Protein AF-A0A088F6M0-F1 (afdb_monomer_lite)

Radius of gyration: 13.14 Å; chains: 1; bounding box: 37×20×37 Å

pLDDT: mean 93.29, std 8.9, range [53.69, 98.81]

Secondary structure (DSSP, 8-state):
----TT----SHHHHHHHHHIIIIIS-----TTS-GGG-B-TTTS-BSS-HHHHHHHHHHHHHHHHHHHHHT--HHHHHHHHHHHHTT----

Structure (mmCIF, N/CA/C/O backbone):
data_AF-A0A088F6M0-F1
#
_entry.id   AF-A0A088F6M0-F1
#
loop_
_atom_site.group_PDB
_atom_site.id
_atom_site.type_symbol
_atom_site.label_atom_id
_atom_site.label_alt_id
_atom_site.label_comp_id
_atom_site.label_asym_id
_atom_site.label_entity_id
_atom_site.label_seq_id
_atom_site.pdbx_PDB_ins_code
_atom_site.Cartn_x
_atom_site.Cartn_y
_atom_site.Cartn_z
_atom_site.occupancy
_atom_site.B_iso_or_equiv
_atom_site.auth_seq_id
_atom_site.auth_comp_id
_atom_site.auth_asym_id
_atom_site.auth_atom_id
_atom_site.pdbx_PDB_model_num
ATOM 1 N N . MET A 1 1 ? 6.252 10.689 -1.575 1.00 61.75 1 MET A N 1
ATOM 2 C CA . MET A 1 1 ? 7.320 10.500 -0.542 1.00 61.75 1 MET A CA 1
ATOM 3 C C . MET A 1 1 ? 8.343 9.473 -1.060 1.00 61.75 1 MET A C 1
ATOM 5 O O . MET A 1 1 ? 8.100 8.933 -2.126 1.00 61.75 1 MET A O 1
ATOM 9 N N . ILE A 1 2 ? 9.483 9.187 -0.414 1.00 81.56 2 ILE A N 1
ATOM 10 C C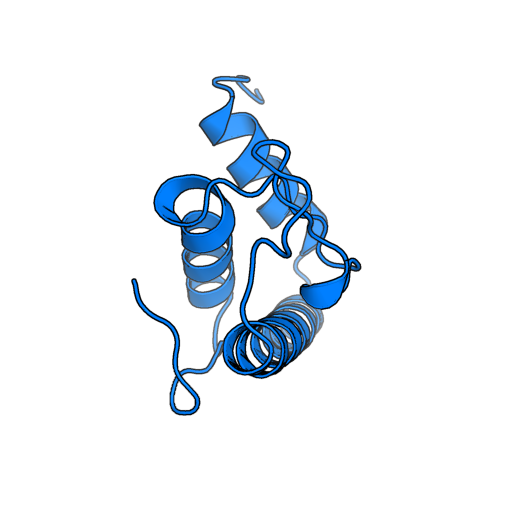A . ILE A 1 2 ? 10.277 7.978 -0.750 1.00 81.56 2 ILE A CA 1
ATOM 11 C C . ILE A 1 2 ? 10.314 7.105 0.498 1.00 81.56 2 ILE A C 1
ATOM 13 O O . ILE A 1 2 ? 10.814 7.546 1.530 1.00 81.56 2 ILE A O 1
ATOM 17 N N . TYR A 1 3 ? 9.755 5.901 0.401 1.00 94.06 3 TYR A N 1
ATOM 18 C CA . TYR A 1 3 ? 9.767 4.921 1.481 1.00 94.06 3 TYR A CA 1
ATOM 19 C C . TYR A 1 3 ? 11.065 4.111 1.448 1.00 94.06 3 TYR A C 1
ATOM 21 O O . TYR A 1 3 ? 11.445 3.563 0.416 1.00 94.06 3 TYR A O 1
ATOM 29 N N . GLY A 1 4 ? 11.736 4.053 2.592 1.00 94.62 4 GLY A N 1
ATOM 30 C CA . GLY A 1 4 ? 12.934 3.274 2.863 1.00 94.62 4 GLY A CA 1
ATOM 31 C C . GLY A 1 4 ? 12.710 2.236 3.965 1.00 94.62 4 GLY A C 1
ATOM 32 O O . GLY A 1 4 ? 11.624 2.112 4.532 1.00 94.62 4 GLY A O 1
ATOM 33 N N . LYS A 1 5 ? 13.780 1.510 4.305 1.00 94.12 5 LYS A N 1
ATOM 34 C CA . LYS A 1 5 ? 13.768 0.436 5.318 1.00 94.12 5 LYS A CA 1
ATOM 35 C C . LYS A 1 5 ? 1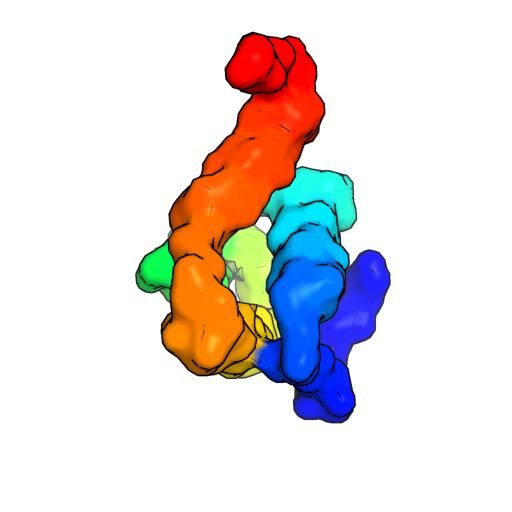3.338 0.913 6.712 1.00 94.12 5 LYS A C 1
ATOM 37 O O . LYS A 1 5 ? 12.707 0.157 7.441 1.00 94.12 5 LYS A O 1
ATOM 42 N N . GLU A 1 6 ? 13.630 2.168 7.044 1.00 96.12 6 GLU A N 1
ATOM 43 C CA . GLU A 1 6 ? 13.327 2.770 8.351 1.00 96.12 6 GLU A CA 1
ATOM 44 C C . GLU A 1 6 ? 11.874 3.256 8.482 1.00 96.12 6 GLU A C 1
ATOM 46 O O . GLU A 1 6 ? 11.431 3.611 9.572 1.00 96.12 6 GLU A O 1
ATOM 51 N N . ASN A 1 7 ? 11.121 3.327 7.378 1.00 97.25 7 ASN A N 1
ATOM 52 C CA . ASN A 1 7 ? 9.716 3.717 7.436 1.00 97.25 7 ASN A CA 1
ATOM 53 C C . ASN A 1 7 ? 8.866 2.565 7.969 1.00 97.25 7 ASN A C 1
ATOM 55 O O . ASN A 1 7 ? 9.162 1.408 7.685 1.00 97.25 7 ASN A O 1
ATOM 59 N N . HIS A 1 8 ? 7.793 2.896 8.679 1.00 98.12 8 HIS A N 1
ATOM 60 C CA . HIS A 1 8 ? 6.828 1.936 9.198 1.00 98.12 8 HIS A CA 1
ATOM 61 C C . HIS A 1 8 ? 5.407 2.492 9.097 1.00 98.12 8 HIS A C 1
ATOM 63 O O . HIS A 1 8 ? 5.217 3.707 9.164 1.00 98.12 8 HIS A O 1
ATOM 69 N N . ILE A 1 9 ? 4.429 1.599 8.970 1.00 98.62 9 ILE A N 1
ATOM 70 C CA . ILE A 1 9 ? 2.998 1.900 9.051 1.00 98.62 9 ILE A CA 1
ATOM 71 C C . ILE A 1 9 ? 2.525 1.566 10.465 1.00 98.62 9 ILE A C 1
ATOM 73 O O . ILE A 1 9 ? 2.561 0.407 10.887 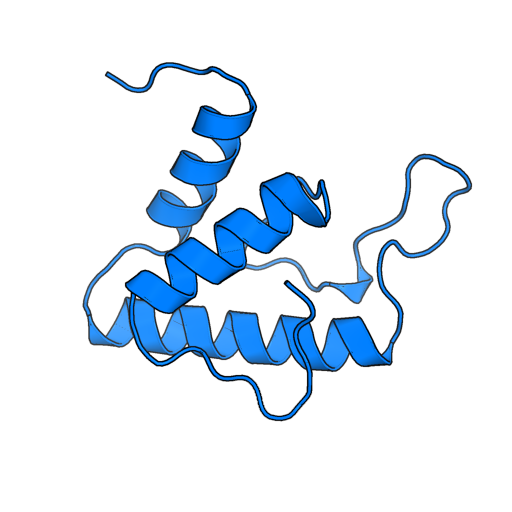1.00 98.62 9 ILE A O 1
ATOM 77 N N . LEU A 1 10 ? 2.122 2.589 11.223 1.00 98.38 10 LEU A N 1
ATOM 78 C CA . LEU A 1 10 ? 1.793 2.459 12.648 1.00 98.38 10 LEU A CA 1
ATOM 79 C C . LEU A 1 10 ? 0.355 2.878 12.972 1.00 98.38 10 LEU A C 1
ATOM 81 O O . LEU A 1 10 ? -0.097 2.690 14.099 1.00 98.38 10 LEU A O 1
ATOM 85 N N . SER A 1 11 ? -0.359 3.451 12.007 1.00 98.69 11 SER A N 1
ATOM 86 C CA . SER A 1 11 ? -1.716 3.963 12.176 1.00 98.69 11 SER A CA 1
ATOM 87 C C . SER A 1 11 ? -2.507 3.895 10.874 1.00 98.69 11 SER A C 1
ATOM 89 O O . SER A 1 11 ? -1.934 3.844 9.785 1.00 98.69 11 SER A O 1
ATOM 91 N N . THR A 1 12 ? -3.836 3.948 10.962 1.00 98.38 12 THR A N 1
ATOM 92 C CA . THR A 1 12 ? -4.713 4.019 9.778 1.00 98.38 12 THR A CA 1
ATOM 93 C C . THR A 1 12 ? -4.421 5.249 8.918 1.00 98.38 12 THR A C 1
ATOM 95 O O . THR A 1 12 ? -4.550 5.197 7.699 1.00 98.38 12 THR A O 1
ATOM 98 N N . LYS A 1 13 ? -3.927 6.341 9.518 1.00 98.25 13 LYS A N 1
ATOM 99 C CA . LYS A 1 13 ? -3.476 7.523 8.775 1.00 98.25 13 LYS A CA 1
ATOM 100 C C . LYS A 1 13 ? -2.221 7.251 7.940 1.00 98.25 13 LYS A C 1
ATOM 102 O O . LYS A 1 13 ? -2.095 7.793 6.840 1.00 98.25 13 LYS A O 1
ATOM 107 N N . ASP A 1 14 ? -1.312 6.412 8.431 1.00 98.50 14 ASP A N 1
ATOM 108 C CA . ASP A 1 14 ? -0.138 5.986 7.664 1.00 98.50 14 ASP A CA 1
ATOM 109 C C . ASP A 1 14 ? -0.545 5.085 6.496 1.00 98.50 14 ASP A C 1
ATOM 111 O O . ASP A 1 14 ? 0.017 5.227 5.413 1.00 98.50 14 ASP A O 1
ATOM 115 N N . VAL A 1 15 ? -1.557 4.225 6.687 1.00 98.69 15 VAL A N 1
ATOM 116 C CA . VAL A 1 15 ? -2.145 3.406 5.611 1.00 98.69 15 VAL A CA 1
ATOM 117 C C . VAL A 1 15 ? -2.690 4.304 4.503 1.00 98.69 15 VAL A C 1
ATOM 119 O O . VAL A 1 1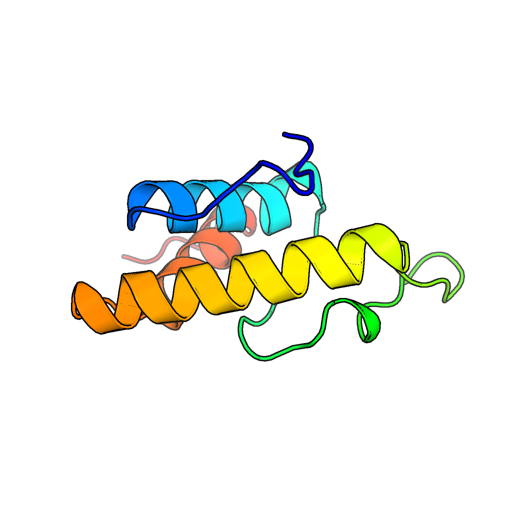5 ? -2.289 4.161 3.351 1.00 98.69 15 VAL A O 1
ATOM 122 N N . GLU A 1 16 ? -3.534 5.283 4.851 1.00 98.12 16 GLU A N 1
ATOM 123 C CA . GLU A 1 16 ? -4.052 6.269 3.888 1.00 98.12 16 GLU A CA 1
ATOM 124 C C . GLU A 1 16 ? -2.913 6.988 3.154 1.00 98.12 16 GLU A C 1
ATOM 126 O O . GLU A 1 16 ? -2.949 7.145 1.937 1.00 98.12 16 GLU A O 1
ATOM 131 N N . THR A 1 17 ? -1.872 7.398 3.882 1.00 98.19 17 THR A N 1
ATOM 132 C CA . THR A 1 17 ? -0.728 8.118 3.305 1.00 98.19 17 THR A CA 1
ATOM 133 C C . THR A 1 17 ? 0.081 7.235 2.353 1.00 98.19 17 THR A C 1
ATOM 135 O O . THR A 1 17 ? 0.512 7.697 1.296 1.00 98.19 17 THR A O 1
ATOM 138 N N . PHE A 1 18 ? 0.274 5.960 2.695 1.00 98.38 18 PHE A N 1
ATOM 139 C CA . PHE A 1 18 ? 0.961 5.006 1.834 1.00 98.38 18 PHE A CA 1
ATOM 140 C C . PHE A 1 18 ? 0.148 4.702 0.574 1.00 98.38 18 PHE A C 1
ATOM 142 O O . PHE A 1 18 ? 0.703 4.720 -0.523 1.00 98.38 18 PHE A O 1
ATOM 149 N N . PHE A 1 19 ? -1.165 4.505 0.699 1.00 98.25 19 PHE A N 1
ATOM 150 C CA . PHE A 1 19 ? -2.045 4.254 -0.445 1.00 98.25 19 PHE A CA 1
ATOM 151 C C . PHE A 1 19 ? -2.123 5.466 -1.368 1.00 98.25 19 PHE A C 1
ATOM 153 O O . PHE A 1 19 ? -1.995 5.315 -2.583 1.00 98.25 19 PHE A O 1
ATOM 160 N N . HIS A 1 20 ? -2.203 6.671 -0.806 1.00 97.19 20 HIS A N 1
ATOM 161 C CA . HIS A 1 20 ? -2.085 7.904 -1.574 1.00 97.19 20 HIS A CA 1
ATOM 162 C C . HIS A 1 20 ? -0.775 7.939 -2.374 1.00 97.19 20 HIS A C 1
ATOM 164 O O . HIS A 1 20 ? -0.789 8.201 -3.576 1.00 97.19 20 HIS A O 1
ATOM 170 N N . HIS A 1 21 ? 0.346 7.572 -1.738 1.00 97.06 21 HIS A N 1
ATOM 171 C CA . HIS A 1 21 ? 1.650 7.485 -2.398 1.00 97.06 21 HIS A CA 1
ATOM 172 C C . HIS A 1 21 ? 1.687 6.480 -3.556 1.00 97.06 21 HIS A C 1
ATOM 174 O O . HIS A 1 21 ? 2.249 6.772 -4.616 1.00 97.06 21 HIS A O 1
ATOM 180 N N . LEU A 1 22 ? 1.066 5.309 -3.395 1.00 96.62 22 LEU A N 1
ATOM 181 C CA . LEU A 1 22 ? 0.951 4.321 -4.472 1.00 96.62 22 LEU A CA 1
ATOM 182 C C . LEU A 1 22 ? 0.164 4.871 -5.673 1.00 96.62 22 LEU A C 1
ATOM 184 O O . LEU A 1 22 ? 0.571 4.690 -6.824 1.00 96.62 22 LEU A O 1
ATOM 188 N N . VAL A 1 23 ? -0.931 5.583 -5.411 1.00 96.19 23 VAL A N 1
ATOM 189 C CA . VAL A 1 23 ? -1.859 6.048 -6.447 1.00 96.19 23 VAL A CA 1
ATOM 190 C C . VAL A 1 23 ? -1.370 7.312 -7.152 1.00 96.19 23 VAL A C 1
ATOM 192 O O . VAL A 1 23 ? -1.385 7.371 -8.380 1.00 96.19 23 VAL A O 1
ATOM 195 N N . TYR A 1 24 ? -0.916 8.326 -6.420 1.00 94.94 24 TYR A N 1
ATOM 196 C CA . TYR A 1 24 ? -0.634 9.646 -6.991 1.00 94.94 24 TYR A CA 1
ATOM 197 C C . TYR A 1 24 ? 0.839 9.836 -7.358 1.00 94.94 24 TYR A C 1
ATOM 199 O O . TYR A 1 24 ? 1.141 10.350 -8.441 1.00 94.94 24 TYR A O 1
ATOM 207 N N . GLU A 1 25 ? 1.767 9.393 -6.507 1.00 93.69 25 GLU A N 1
ATOM 208 C CA . GLU A 1 25 ? 3.199 9.498 -6.792 1.00 93.69 25 GLU A CA 1
ATOM 209 C C . GLU A 1 25 ? 3.727 8.336 -7.634 1.00 93.69 25 GLU A C 1
ATOM 211 O O . GLU A 1 25 ? 4.465 8.567 -8.595 1.00 93.69 25 GLU A O 1
ATOM 216 N N . ARG A 1 26 ? 3.366 7.092 -7.296 1.00 92.44 26 ARG A N 1
ATOM 217 C CA . ARG A 1 26 ? 3.813 5.904 -8.045 1.00 92.44 26 ARG A CA 1
ATOM 218 C C . ARG A 1 26 ? 2.923 5.584 -9.243 1.00 92.44 26 ARG A C 1
ATOM 220 O O . ARG A 1 26 ? 3.385 4.882 -10.138 1.00 92.44 26 ARG A O 1
ATOM 227 N N . LYS A 1 27 ? 1.711 6.152 -9.305 1.00 92.06 27 LYS A N 1
ATOM 228 C CA . LYS A 1 27 ? 0.750 5.990 -10.412 1.00 92.06 27 LYS A CA 1
ATOM 229 C C . LYS A 1 27 ? 0.389 4.532 -10.686 1.00 92.06 27 LYS A C 1
ATOM 231 O O . LYS A 1 27 ? 0.268 4.123 -11.839 1.00 92.06 27 LYS A O 1
ATOM 236 N N . VAL A 1 28 ? 0.2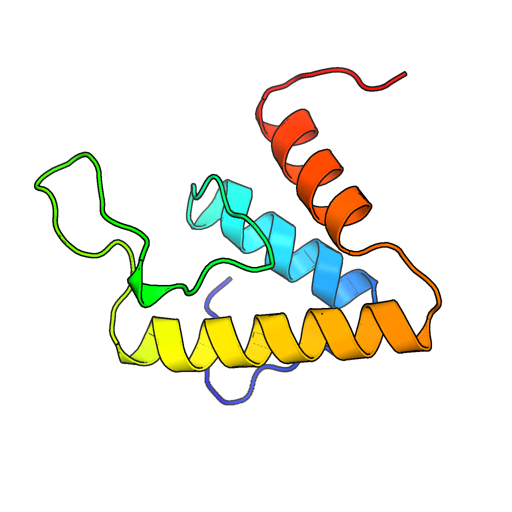29 3.751 -9.621 1.00 92.19 28 VAL A N 1
ATOM 237 C CA . VAL A 1 28 ? -0.103 2.329 -9.705 1.00 92.19 28 VAL A CA 1
ATOM 238 C C . VAL A 1 28 ? -1.569 2.113 -9.357 1.00 92.19 28 VAL A C 1
ATOM 240 O O . VAL A 1 28 ? -2.048 2.557 -8.316 1.00 92.19 28 VAL A O 1
ATOM 243 N N . ASN A 1 29 ? -2.275 1.394 -10.230 1.00 92.75 29 ASN A N 1
ATOM 244 C CA . ASN A 1 29 ? -3.580 0.820 -9.916 1.00 92.75 29 ASN A CA 1
ATOM 245 C C . ASN A 1 29 ? -3.363 -0.455 -9.093 1.00 92.75 29 ASN A C 1
ATOM 247 O O . ASN A 1 29 ? -3.283 -1.542 -9.663 1.00 92.75 29 ASN A O 1
ATOM 251 N N . PHE A 1 30 ? -3.139 -0.290 -7.791 1.00 96.06 30 PHE A N 1
ATOM 252 C CA . PHE A 1 30 ? -2.708 -1.377 -6.920 1.00 96.06 30 PHE A CA 1
ATOM 253 C C . PHE A 1 30 ? -3.884 -2.191 -6.365 1.00 96.06 30 PHE A C 1
ATOM 255 O O . PHE A 1 30 ? -4.989 -1.676 -6.198 1.00 96.06 30 PHE A O 1
ATOM 262 N N . HIS A 1 31 ? -3.617 -3.444 -6.015 1.00 97.00 31 HIS A N 1
ATOM 263 C CA . HIS A 1 31 ? -4.456 -4.262 -5.148 1.00 97.00 31 HIS A CA 1
ATOM 264 C C . HIS A 1 31 ? -3.666 -4.621 -3.877 1.00 97.00 31 HIS A C 1
ATOM 266 O O . HIS A 1 31 ? -2.485 -4.949 -4.003 1.00 97.00 31 HIS A O 1
ATOM 272 N N . PRO A 1 32 ? -4.257 -4.562 -2.664 1.00 97.44 32 PRO A N 1
ATOM 273 C CA . PRO A 1 32 ? -3.533 -4.866 -1.425 1.00 97.44 32 PRO A CA 1
ATOM 274 C C . PRO A 1 32 ? -2.905 -6.267 -1.364 1.00 97.44 32 PRO A C 1
ATOM 276 O O . PRO A 1 32 ? -1.863 -6.422 -0.742 1.00 97.44 32 PRO A O 1
ATOM 279 N N . ASP A 1 33 ? -3.512 -7.265 -2.015 1.00 97.88 33 ASP A N 1
ATOM 280 C CA . ASP A 1 33 ? -2.998 -8.647 -2.034 1.00 97.88 33 ASP A CA 1
ATOM 281 C C . ASP A 1 33 ? -1.906 -8.908 -3.086 1.00 97.88 33 ASP A C 1
ATOM 283 O O . ASP A 1 33 ? -1.268 -9.961 -3.059 1.00 97.88 33 ASP A O 1
ATOM 287 N N . ASP A 1 34 ? -1.713 -7.996 -4.042 1.00 97.31 34 ASP A N 1
ATOM 288 C CA . ASP A 1 34 ? -0.764 -8.212 -5.135 1.00 97.31 34 ASP A CA 1
ATOM 289 C C . ASP A 1 34 ? 0.663 -7.909 -4.670 1.00 97.31 34 ASP A C 1
ATOM 291 O O . ASP A 1 34 ? 0.933 -6.876 -4.049 1.00 97.31 34 ASP A O 1
ATOM 295 N N . MET A 1 35 ? 1.604 -8.770 -5.054 1.00 97.12 35 MET A N 1
ATOM 296 C CA . MET A 1 35 ? 3.021 -8.553 -4.780 1.00 97.12 35 MET A CA 1
ATOM 297 C C . MET A 1 35 ? 3.575 -7.437 -5.670 1.00 97.12 35 MET A C 1
ATOM 299 O O . MET A 1 35 ? 3.282 -7.362 -6.866 1.00 97.12 35 MET A O 1
ATOM 303 N N . PHE A 1 36 ? 4.432 -6.571 -5.122 1.00 96.50 36 PHE A N 1
ATOM 304 C CA . PHE A 1 36 ? 4.982 -5.441 -5.884 1.00 96.50 36 PHE A CA 1
ATOM 305 C C . PHE A 1 36 ? 5.877 -5.869 -7.064 1.00 96.50 36 PHE A C 1
ATOM 307 O O . PHE A 1 36 ? 6.044 -5.116 -8.025 1.00 96.50 36 PHE A O 1
ATOM 314 N N . GLU A 1 37 ? 6.420 -7.086 -7.027 1.00 95.38 37 GLU A N 1
ATOM 315 C CA . GLU A 1 37 ? 7.159 -7.728 -8.115 1.00 95.38 37 GLU A CA 1
ATOM 316 C C . GLU A 1 37 ? 6.297 -8.015 -9.353 1.00 95.38 37 GLU A C 1
ATOM 318 O O . GLU A 1 37 ? 6.843 -8.065 -10.457 1.00 95.38 37 GLU A O 1
ATOM 323 N N . ASP A 1 38 ? 4.979 -8.169 -9.189 1.00 93.25 38 ASP A N 1
ATOM 324 C CA . ASP A 1 38 ? 4.062 -8.540 -10.274 1.00 93.25 38 ASP A CA 1
ATOM 325 C C . ASP A 1 38 ? 3.667 -7.338 -11.149 1.00 93.25 38 ASP A C 1
ATOM 327 O O . ASP A 1 38 ? 3.149 -7.493 -12.260 1.00 93.25 38 ASP A O 1
ATOM 331 N N . TYR A 1 39 ? 3.954 -6.114 -10.694 1.00 92.38 39 TYR A N 1
ATOM 332 C CA . TYR A 1 39 ? 3.649 -4.904 -11.447 1.00 92.38 39 TYR A CA 1
ATOM 333 C C . TYR A 1 39 ? 4.687 -4.654 -12.538 1.00 92.38 39 TYR A C 1
ATOM 335 O O . TYR A 1 39 ? 5.847 -4.320 -12.277 1.00 92.38 39 TYR A O 1
ATOM 343 N N . VAL A 1 40 ? 4.220 -4.702 -13.782 1.00 88.31 40 VAL A N 1
ATOM 344 C CA . VAL A 1 40 ? 5.000 -4.376 -14.977 1.00 88.31 40 VAL A CA 1
ATOM 345 C C . VAL A 1 40 ? 4.493 -3.097 -15.638 1.00 88.31 40 VAL A C 1
ATOM 347 O O . VAL A 1 40 ? 3.291 -2.871 -15.787 1.00 88.31 40 VAL A O 1
ATOM 350 N N . SER A 1 41 ? 5.428 -2.248 -16.057 1.00 82.56 41 SER A N 1
ATOM 351 C CA . SER A 1 41 ? 5.142 -1.027 -16.801 1.00 82.56 41 SER A CA 1
ATOM 352 C C . SER A 1 41 ? 4.579 -1.367 -18.178 1.00 82.56 41 SER A C 1
ATOM 354 O O . SER A 1 41 ? 5.155 -2.156 -18.931 1.00 82.56 41 SER A O 1
ATOM 356 N N . CYS A 1 42 ? 3.490 -0.695 -18.556 1.00 77.88 42 CYS A N 1
ATOM 357 C CA . CYS A 1 42 ? 2.968 -0.740 -19.924 1.00 77.88 42 CYS A CA 1
ATOM 358 C C . CYS A 1 42 ? 3.976 -0.166 -20.936 1.00 77.88 42 CYS A C 1
ATOM 360 O O . CYS A 1 42 ? 4.007 -0.572 -22.097 1.00 77.88 42 CYS A O 1
ATOM 362 N N . GLU A 1 43 ? 4.833 0.753 -20.490 1.00 74.06 43 GLU A N 1
ATOM 363 C CA . GLU A 1 43 ? 5.926 1.306 -21.278 1.00 74.06 43 GLU A CA 1
ATOM 364 C C . GLU A 1 43 ? 7.151 0.393 -21.151 1.00 74.06 43 GLU A C 1
ATOM 366 O O . GLU A 1 43 ? 7.983 0.538 -20.256 1.00 74.06 43 GLU A O 1
ATOM 371 N N . GLY A 1 44 ? 7.240 -0.589 -22.049 1.00 69.75 44 GLY A N 1
ATOM 372 C CA . GLY A 1 44 ? 8.434 -1.420 -22.223 1.00 69.75 44 GLY A CA 1
ATOM 373 C C . GLY A 1 44 ? 8.441 -2.757 -21.481 1.00 69.75 44 GLY A C 1
ATOM 374 O O . GLY A 1 44 ? 9.405 -3.500 -21.642 1.00 69.75 44 GLY A O 1
ATOM 375 N N . GLY A 1 45 ? 7.397 -3.093 -20.713 1.00 77.69 45 GLY A N 1
ATOM 376 C CA . GLY A 1 45 ? 7.276 -4.398 -20.048 1.00 77.69 45 GLY A CA 1
ATOM 377 C C . GLY A 1 45 ? 8.321 -4.647 -18.957 1.00 77.69 45 GLY A C 1
ATOM 378 O O . GLY A 1 45 ? 8.556 -5.793 -18.584 1.00 77.69 45 GLY A O 1
ATOM 379 N N . ILE A 1 46 ? 8.979 -3.588 -18.481 1.00 81.62 46 ILE A N 1
ATOM 380 C CA . ILE A 1 46 ? 9.927 -3.648 -17.366 1.00 81.62 46 ILE A CA 1
ATOM 381 C C . ILE A 1 46 ? 9.177 -3.559 -16.040 1.00 81.62 46 ILE A C 1
ATOM 383 O O . ILE A 1 46 ? 8.130 -2.917 -15.967 1.00 81.62 46 ILE A O 1
ATOM 387 N N . ASN A 1 47 ? 9.719 -4.162 -14.985 1.00 84.81 47 ASN A N 1
ATOM 388 C CA . ASN A 1 47 ? 9.123 -4.080 -13.654 1.00 84.81 47 ASN A CA 1
ATOM 389 C C . ASN A 1 47 ? 8.984 -2.616 -13.214 1.00 84.81 47 ASN A C 1
ATOM 391 O O . ASN A 1 47 ? 9.914 -1.818 -13.351 1.00 84.81 47 ASN A O 1
ATOM 395 N N . THR A 1 48 ? 7.816 -2.277 -12.673 1.00 89.00 48 THR A N 1
ATOM 396 C CA . THR A 1 48 ? 7.488 -0.931 -12.179 1.00 89.00 48 THR A CA 1
ATOM 397 C C . THR A 1 48 ? 8.341 -0.551 -10.966 1.00 89.00 48 THR A C 1
ATOM 399 O O . THR A 1 48 ? 8.617 0.630 -10.730 1.00 89.00 48 THR A O 1
ATOM 402 N N . PHE A 1 49 ? 8.771 -1.554 -10.202 1.00 92.50 49 PHE A N 1
ATOM 403 C CA . PHE A 1 49 ? 9.544 -1.418 -8.976 1.00 92.50 49 PHE A CA 1
ATOM 404 C C . PHE A 1 49 ? 10.869 -2.171 -9.085 1.00 92.50 49 PHE A C 1
ATOM 406 O O . PHE A 1 49 ? 10.975 -3.220 -9.726 1.00 92.50 49 PHE A O 1
ATOM 413 N N . THR A 1 50 ? 11.893 -1.627 -8.438 1.00 93.94 50 THR A N 1
ATOM 414 C CA . THR A 1 50 ? 13.147 -2.341 -8.193 1.00 93.94 50 THR A CA 1
ATOM 415 C C . THR A 1 50 ? 12.956 -3.424 -7.128 1.00 93.94 50 THR A C 1
ATOM 417 O O . THR A 1 50 ? 12.050 -3.342 -6.305 1.00 93.94 50 THR A O 1
ATOM 420 N N . ILE A 1 51 ? 13.850 -4.417 -7.088 1.00 94.50 51 ILE A N 1
ATOM 421 C CA . ILE A 1 51 ? 13.804 -5.503 -6.088 1.00 94.50 51 ILE A CA 1
ATOM 422 C C . ILE A 1 51 ? 13.835 -4.952 -4.650 1.00 94.50 51 ILE A C 1
ATOM 424 O O . ILE A 1 51 ? 13.115 -5.441 -3.782 1.00 94.50 51 ILE A O 1
ATOM 428 N N . ASP A 1 52 ? 14.636 -3.911 -4.403 1.00 95.31 52 ASP A N 1
ATOM 429 C CA . ASP A 1 52 ? 14.712 -3.270 -3.086 1.00 95.31 52 ASP A CA 1
ATOM 430 C C . ASP A 1 52 ? 13.403 -2.550 -2.724 1.00 95.31 52 ASP A C 1
ATOM 432 O O . ASP A 1 52 ? 12.961 -2.622 -1.576 1.00 95.31 52 ASP A O 1
ATOM 436 N N . GLU A 1 53 ? 12.761 -1.884 -3.691 1.00 95.69 53 GLU A N 1
ATOM 437 C CA . GLU A 1 53 ? 11.444 -1.273 -3.486 1.00 95.69 53 GLU A CA 1
ATOM 438 C C . GLU A 1 53 ? 10.379 -2.328 -3.203 1.00 95.69 53 GLU A C 1
ATOM 440 O O . GLU A 1 53 ? 9.622 -2.145 -2.253 1.00 95.69 53 GLU A O 1
ATOM 445 N N . CYS A 1 54 ? 10.347 -3.438 -3.950 1.00 96.56 54 CYS A N 1
ATOM 446 C CA . CYS A 1 54 ? 9.386 -4.513 -3.709 1.00 96.56 54 CYS A CA 1
ATOM 447 C C . CYS A 1 54 ? 9.496 -5.045 -2.279 1.00 96.56 54 CYS A C 1
ATOM 449 O O . CYS A 1 54 ? 8.500 -5.095 -1.562 1.00 96.56 54 CYS A O 1
ATOM 451 N N . ALA A 1 55 ? 10.712 -5.343 -1.809 1.00 97.38 55 ALA A N 1
ATOM 452 C CA . ALA A 1 55 ? 10.927 -5.819 -0.444 1.00 97.38 55 ALA A CA 1
ATOM 453 C C . ALA A 1 55 ? 10.431 -4.818 0.618 1.00 97.38 55 ALA A C 1
ATOM 455 O O . ALA A 1 55 ? 9.842 -5.214 1.626 1.00 97.38 55 ALA A O 1
ATOM 456 N N . ILE A 1 56 ? 10.648 -3.516 0.400 1.00 98.06 56 ILE A N 1
ATOM 457 C CA . ILE A 1 56 ? 10.169 -2.469 1.311 1.00 98.06 56 ILE A CA 1
ATOM 458 C C . ILE A 1 56 ? 8.642 -2.372 1.260 1.00 98.06 56 ILE A C 1
ATOM 460 O O . ILE A 1 56 ? 8.011 -2.305 2.311 1.00 98.06 56 ILE A O 1
ATOM 464 N N . TYR A 1 57 ? 8.054 -2.354 0.066 1.00 98.00 57 TYR A N 1
ATOM 465 C CA . TYR A 1 57 ? 6.639 -2.060 -0.133 1.00 98.00 57 TYR A CA 1
ATOM 466 C C . TYR A 1 57 ? 5.757 -3.249 0.249 1.00 98.00 57 TYR A C 1
ATOM 468 O O . TYR A 1 57 ? 4.739 -3.030 0.895 1.00 98.00 57 TYR A O 1
ATOM 476 N N . ASN A 1 58 ? 6.179 -4.485 -0.037 1.00 98.44 58 ASN A N 1
ATOM 477 C CA . ASN A 1 58 ? 5.501 -5.694 0.441 1.00 98.44 58 ASN A CA 1
ATOM 478 C C . ASN A 1 58 ? 5.464 -5.704 1.976 1.00 98.44 58 ASN A C 1
ATOM 480 O O . ASN A 1 58 ? 4.398 -5.831 2.567 1.00 98.44 58 ASN A O 1
ATOM 484 N N . ARG A 1 59 ? 6.602 -5.429 2.637 1.00 98.50 59 ARG A N 1
ATOM 485 C CA . ARG A 1 59 ? 6.634 -5.294 4.101 1.00 98.50 59 ARG A CA 1
ATOM 486 C C . ARG A 1 59 ? 5.683 -4.192 4.576 1.00 98.50 59 ARG A C 1
ATOM 488 O O . ARG A 1 59 ? 4.936 -4.418 5.514 1.00 98.50 59 ARG A O 1
ATOM 495 N N . LEU A 1 60 ? 5.706 -3.000 3.974 1.00 98.69 60 LEU A N 1
ATOM 496 C CA . LEU A 1 60 ? 4.806 -1.909 4.378 1.00 98.69 60 LEU A CA 1
ATOM 497 C C . LEU A 1 60 ? 3.327 -2.265 4.159 1.00 98.69 60 LEU A C 1
ATOM 499 O O . LEU A 1 60 ? 2.494 -1.865 4.969 1.00 98.69 60 LEU A O 1
ATOM 503 N N . MET A 1 61 ? 2.996 -3.041 3.124 1.00 98.69 61 MET A N 1
ATOM 504 C CA . MET A 1 61 ? 1.645 -3.560 2.903 1.00 98.69 61 MET A CA 1
ATOM 505 C C . MET A 1 61 ? 1.238 -4.558 3.998 1.00 98.69 61 MET A C 1
ATOM 507 O O . MET A 1 61 ? 0.156 -4.416 4.562 1.00 98.69 61 MET A O 1
ATOM 511 N N . ASP A 1 62 ? 2.126 -5.472 4.406 1.00 98.75 62 ASP A N 1
ATOM 512 C CA . ASP A 1 62 ? 1.889 -6.356 5.562 1.00 98.75 62 ASP A CA 1
ATOM 513 C C . ASP A 1 62 ? 1.636 -5.553 6.851 1.00 98.75 62 ASP A C 1
ATOM 515 O O . ASP A 1 62 ? 0.803 -5.908 7.691 1.00 98.75 62 ASP A O 1
ATOM 519 N N . GLU A 1 63 ? 2.357 -4.442 7.034 1.00 98.81 63 GLU A N 1
ATOM 520 C CA . GLU A 1 63 ? 2.116 -3.528 8.151 1.00 98.81 63 GLU A CA 1
ATOM 521 C C . GLU A 1 63 ? 0.758 -2.820 8.034 1.00 98.81 63 GLU A C 1
ATOM 523 O O . GLU A 1 63 ? 0.090 -2.652 9.056 1.00 98.81 63 GLU A O 1
ATOM 528 N N . CYS A 1 64 ? 0.312 -2.476 6.819 1.00 98.81 64 CYS A N 1
ATOM 529 C CA . CYS A 1 64 ? -1.030 -1.942 6.580 1.00 98.81 64 CYS A CA 1
ATOM 530 C C . CYS A 1 64 ? -2.116 -2.943 6.979 1.00 98.81 64 CYS A C 1
ATOM 532 O O . CYS A 1 64 ? -3.036 -2.556 7.700 1.00 98.81 64 CYS A O 1
ATOM 534 N N . PHE A 1 65 ? -1.993 -4.213 6.572 1.00 98.81 65 PHE A N 1
ATOM 535 C CA . PHE A 1 65 ? -2.922 -5.274 6.976 1.00 98.81 65 PHE A CA 1
ATOM 536 C C . PHE A 1 65 ? -2.992 -5.391 8.496 1.00 98.81 65 PHE A C 1
ATOM 538 O O . PHE A 1 65 ? -4.068 -5.287 9.075 1.00 98.81 65 PHE A O 1
ATOM 545 N N . ARG A 1 66 ? -1.836 -5.482 9.166 1.00 98.81 66 ARG A N 1
ATOM 546 C CA . ARG A 1 66 ? -1.777 -5.583 10.631 1.00 98.81 66 ARG A CA 1
ATOM 547 C C . ARG A 1 66 ? -2.447 -4.402 11.336 1.00 98.81 66 ARG A C 1
ATOM 549 O O . ARG A 1 66 ? -3.116 -4.594 12.349 1.00 98.81 66 ARG A O 1
ATOM 556 N N . VAL A 1 67 ? -2.230 -3.180 10.853 1.00 98.81 67 VAL A N 1
ATOM 557 C CA . VAL A 1 67 ? -2.857 -1.981 11.424 1.00 98.81 67 VAL A CA 1
ATOM 558 C C . VAL A 1 67 ? -4.368 -1.999 11.203 1.00 98.81 67 VAL A C 1
ATOM 560 O O . VAL A 1 67 ? -5.115 -1.762 12.148 1.00 98.81 67 VAL A O 1
ATOM 563 N N . CYS A 1 68 ? -4.823 -2.307 9.989 1.00 98.69 68 CYS A N 1
ATOM 564 C CA . CYS A 1 68 ? -6.247 -2.348 9.662 1.00 98.69 68 CYS A CA 1
ATOM 565 C C . CYS A 1 68 ? -6.985 -3.435 10.459 1.00 98.69 68 CYS A C 1
ATOM 567 O O . CYS A 1 68 ? -8.030 -3.147 11.041 1.00 98.69 68 CYS A O 1
ATOM 569 N N . ASP A 1 69 ? -6.400 -4.630 10.579 1.00 98.56 69 ASP A N 1
ATOM 570 C CA . ASP A 1 69 ? -6.946 -5.734 11.374 1.00 98.56 69 ASP A CA 1
ATOM 571 C C . ASP A 1 69 ? -7.093 -5.353 12.854 1.00 98.56 69 ASP A C 1
ATOM 573 O O . ASP A 1 69 ? -8.134 -5.601 13.465 1.00 98.56 69 ASP A O 1
ATOM 577 N N . ASN A 1 70 ? -6.072 -4.710 13.432 1.00 98.50 70 ASN A N 1
ATOM 578 C CA . ASN A 1 70 ? -6.092 -4.282 14.833 1.00 98.50 70 ASN A CA 1
ATOM 579 C C . ASN A 1 70 ? -7.147 -3.201 15.110 1.00 98.50 70 ASN A C 1
ATOM 581 O O . ASN A 1 70 ? -7.761 -3.202 16.176 1.00 98.50 70 ASN A O 1
ATOM 585 N N . GLU A 1 71 ? -7.349 -2.283 14.165 1.00 98.06 71 GLU A N 1
ATOM 586 C CA . GLU A 1 71 ? -8.296 -1.169 14.292 1.00 98.06 71 GLU A CA 1
ATOM 587 C C . GLU A 1 71 ? -9.715 -1.535 13.813 1.00 98.06 71 GLU A C 1
ATOM 589 O O . GLU A 1 71 ? -10.638 -0.727 13.927 1.00 98.06 71 GLU A O 1
ATOM 594 N N . GLY A 1 72 ? -9.918 -2.749 13.286 1.00 98.06 72 GLY A N 1
ATOM 595 C CA . GLY A 1 72 ? -11.203 -3.201 12.744 1.00 98.06 72 GLY A CA 1
ATOM 596 C C . GLY A 1 72 ? -11.639 -2.431 11.494 1.00 98.06 72 GLY A C 1
ATOM 597 O O . GLY A 1 72 ? -12.836 -2.227 11.281 1.00 98.06 72 GLY A O 1
ATOM 598 N N . VAL A 1 73 ? -10.678 -1.969 10.691 1.00 97.75 73 VAL A N 1
ATOM 599 C CA . VAL A 1 73 ? -10.906 -1.201 9.462 1.00 97.75 73 VAL A CA 1
ATOM 600 C C . VAL A 1 73 ? -10.691 -2.094 8.245 1.00 97.75 73 VAL A C 1
ATOM 602 O O . VAL A 1 73 ? -9.750 -2.877 8.195 1.00 97.75 73 VAL A O 1
ATOM 605 N N . ASP A 1 74 ? -11.549 -1.959 7.237 1.00 98.06 74 ASP A N 1
ATOM 606 C CA . ASP A 1 74 ? -11.388 -2.671 5.973 1.00 98.06 74 ASP A CA 1
ATOM 607 C C . ASP A 1 74 ? -10.350 -1.977 5.074 1.00 98.06 74 ASP A C 1
ATOM 609 O O . ASP A 1 74 ? -10.606 -0.907 4.512 1.00 98.06 74 ASP A O 1
ATOM 613 N N . ILE A 1 75 ? -9.186 -2.608 4.917 1.00 98.56 75 ILE A N 1
ATOM 614 C CA . ILE A 1 75 ? -8.089 -2.117 4.076 1.00 98.56 75 ILE A CA 1
ATOM 615 C C . ILE A 1 75 ? -8.507 -1.941 2.609 1.00 98.56 75 ILE A C 1
ATOM 617 O O . ILE A 1 75 ? -8.100 -0.970 1.963 1.00 98.56 75 ILE A O 1
ATOM 621 N N . TYR A 1 76 ? -9.369 -2.819 2.086 1.00 98.25 76 TYR A N 1
ATOM 622 C CA . TYR A 1 76 ? -9.808 -2.765 0.691 1.00 98.25 76 TYR A CA 1
ATOM 623 C C . TYR A 1 76 ? -10.661 -1.524 0.439 1.00 98.25 76 TYR A C 1
ATOM 625 O O . TYR A 1 76 ? -10.510 -0.866 -0.590 1.00 98.25 76 TYR A O 1
ATOM 633 N N . SER A 1 77 ? -11.501 -1.147 1.407 1.00 97.25 77 SER A N 1
ATOM 634 C CA . SER A 1 77 ? -12.290 0.084 1.347 1.00 97.25 77 SER A CA 1
ATOM 635 C C . SER A 1 77 ? -11.413 1.343 1.300 1.00 97.25 77 SER A C 1
ATOM 637 O O . SER A 1 77 ? -11.744 2.281 0.572 1.00 97.25 77 SER A O 1
ATOM 639 N N . ILE A 1 78 ? -10.281 1.373 2.017 1.00 97.56 78 ILE A N 1
ATOM 640 C CA . ILE A 1 78 ? -9.331 2.501 1.952 1.00 97.56 78 ILE A CA 1
ATOM 641 C C . ILE A 1 78 ? -8.702 2.579 0.555 1.00 97.56 78 ILE A C 1
ATOM 643 O O . ILE A 1 78 ? -8.730 3.637 -0.075 1.00 97.56 78 ILE A O 1
ATOM 647 N N . GLY A 1 79 ? -8.172 1.460 0.049 1.00 97.25 79 GLY A N 1
ATOM 648 C CA . GLY A 1 79 ? -7.521 1.414 -1.265 1.00 97.25 79 GLY A CA 1
ATOM 649 C C . GLY A 1 79 ? -8.474 1.766 -2.407 1.00 97.25 79 GLY A C 1
ATOM 650 O O . GLY A 1 79 ? -8.150 2.591 -3.263 1.00 97.25 79 GLY A O 1
ATOM 651 N N . LEU A 1 80 ? -9.692 1.216 -2.377 1.00 96.44 80 LEU A N 1
ATOM 652 C CA . LEU A 1 80 ? -10.725 1.502 -3.369 1.00 96.44 80 LEU A CA 1
ATOM 653 C C . LEU A 1 80 ? -11.104 2.987 -3.382 1.00 96.44 80 LEU A C 1
ATOM 655 O O . LEU A 1 80 ? -11.229 3.573 -4.458 1.00 96.44 80 LEU A O 1
ATOM 659 N N . LYS A 1 81 ? -11.247 3.607 -2.205 1.00 95.50 81 LYS A N 1
ATOM 660 C CA . LYS A 1 81 ? -11.552 5.036 -2.088 1.00 95.50 81 LYS A CA 1
ATOM 661 C C . LYS A 1 81 ? -10.454 5.904 -2.704 1.00 95.50 81 LYS A C 1
ATOM 663 O O . LYS A 1 81 ? -10.780 6.844 -3.431 1.00 95.50 81 LYS A O 1
ATOM 668 N N . GLU A 1 82 ? -9.179 5.606 -2.449 1.00 95.44 82 GLU A N 1
ATOM 669 C CA . GLU A 1 82 ? -8.054 6.350 -3.040 1.00 95.44 82 GLU A CA 1
ATOM 670 C C . GLU A 1 82 ? -8.063 6.245 -4.573 1.00 95.44 82 GLU A C 1
ATOM 672 O O . GLU A 1 82 ? -8.009 7.260 -5.270 1.00 95.44 82 GLU A O 1
ATOM 677 N N . LEU A 1 83 ? -8.234 5.035 -5.114 1.00 96.00 83 LEU A N 1
ATOM 678 C CA . LEU A 1 83 ? -8.295 4.804 -6.561 1.00 96.00 83 LEU A CA 1
ATOM 679 C C . LEU A 1 83 ? -9.488 5.511 -7.218 1.00 96.00 83 LEU A C 1
ATOM 681 O O . LEU A 1 83 ? -9.336 6.174 -8.244 1.00 96.00 83 LEU A O 1
ATOM 685 N N . GLN A 1 84 ? -10.678 5.418 -6.623 1.00 95.00 84 GLN A N 1
ATOM 686 C CA . GLN A 1 84 ? -11.874 6.104 -7.119 1.00 95.00 84 GLN A CA 1
ATOM 687 C C . GLN A 1 84 ? -11.705 7.623 -7.103 1.00 95.00 84 GLN A C 1
ATOM 689 O O . GLN A 1 84 ? -12.059 8.292 -8.076 1.00 95.00 84 GLN A O 1
ATOM 694 N N . THR A 1 85 ? -11.114 8.157 -6.033 1.00 94.25 85 THR A N 1
ATOM 695 C CA . THR A 1 85 ? -10.832 9.590 -5.906 1.00 94.25 85 THR A CA 1
ATOM 696 C C . THR A 1 85 ? -9.859 10.048 -6.992 1.00 94.25 85 THR A C 1
ATOM 698 O O . THR A 1 85 ? -10.101 11.068 -7.639 1.00 94.25 85 THR A O 1
ATOM 701 N N . ALA A 1 86 ? -8.805 9.276 -7.269 1.00 94.50 86 ALA A N 1
ATOM 702 C CA . ALA A 1 86 ? -7.858 9.575 -8.344 1.00 94.50 86 ALA A CA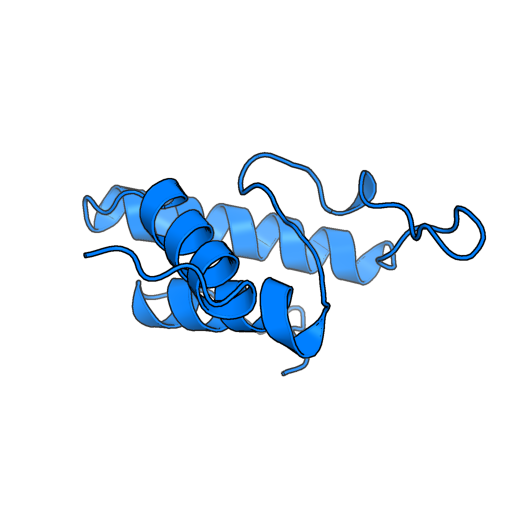 1
ATOM 703 C C . ALA A 1 86 ? -8.499 9.547 -9.740 1.00 94.50 86 ALA A C 1
ATOM 705 O O . ALA A 1 86 ? -8.102 10.316 -10.616 1.00 94.50 86 ALA A O 1
ATOM 706 N N . LEU A 1 87 ? -9.521 8.711 -9.935 1.00 92.81 87 LEU A N 1
ATOM 707 C CA . LEU A 1 87 ? -10.289 8.619 -11.178 1.00 92.81 87 LEU A CA 1
ATOM 708 C C . LEU A 1 87 ? -11.425 9.653 -11.282 1.00 92.81 87 LEU A C 1
ATOM 710 O O . LEU A 1 87 ? -12.121 9.691 -12.298 1.00 92.81 87 LEU A O 1
ATOM 714 N N . GLY A 1 88 ? -11.637 10.491 -10.260 1.00 92.62 88 GLY A N 1
ATOM 715 C CA . GLY A 1 88 ? -12.745 11.451 -10.222 1.00 92.62 88 GLY A CA 1
ATOM 716 C C . GLY A 1 88 ? -14.124 10.790 -10.114 1.00 92.62 88 GLY A C 1
ATOM 717 O O . GLY A 1 88 ? -15.134 11.397 -10.477 1.00 92.62 88 GLY A O 1
ATOM 718 N N . ILE A 1 89 ? -14.181 9.544 -9.640 1.00 90.00 89 ILE A N 1
ATOM 719 C CA . ILE A 1 89 ? -15.430 8.828 -9.394 1.00 90.00 89 ILE A CA 1
ATOM 720 C C . ILE A 1 89 ? -15.976 9.318 -8.052 1.00 90.00 89 ILE A C 1
ATOM 722 O O . ILE A 1 89 ? -15.450 8.977 -6.994 1.00 90.00 89 ILE A O 1
ATOM 726 N N . ASN A 1 90 ? -17.038 10.125 -8.090 1.00 68.56 90 ASN A N 1
ATOM 727 C CA . ASN A 1 90 ? -17.762 10.517 -6.883 1.00 68.56 90 ASN A CA 1
ATOM 728 C C . ASN A 1 90 ? -18.463 9.289 -6.290 1.00 68.56 90 ASN A C 1
ATOM 730 O O . ASN A 1 90 ? -19.491 8.848 -6.807 1.00 68.56 90 ASN A O 1
ATOM 734 N N . VAL A 1 91 ? -17.924 8.767 -5.193 1.00 61.53 91 VAL A N 1
ATOM 735 C CA . VAL A 1 91 ? -18.675 7.900 -4.286 1.00 61.53 91 VAL A CA 1
ATOM 736 C C . VAL A 1 91 ? -19.512 8.779 -3.361 1.00 61.53 91 VAL A C 1
ATOM 738 O O . VAL A 1 91 ? -18.977 9.627 -2.648 1.00 61.53 91 VAL A O 1
ATOM 741 N N . ALA A 1 92 ? -20.832 8.637 -3.495 1.00 53.69 92 ALA A N 1
ATOM 742 C CA . ALA A 1 92 ? -21.849 9.358 -2.732 1.00 53.69 92 ALA A CA 1
ATOM 743 C C . ALA A 1 92 ? -21.892 8.927 -1.260 1.00 53.69 92 ALA A C 1
ATOM 745 O O . ALA A 1 92 ? -21.602 7.740 -0.989 1.00 53.69 92 ALA A O 1
#

Organism: Bacteroides fragilis (NCBI:txid817)

Sequence (92 aa):
MIYGKENHILSTKDVETFFHHLVYERKVNFHPDDMFEDYVSCEGGINTFTIDECAIYNRLMDECFRVCDNEGVDIYSIGLKELQTALGINVA

Foldseek 3Di:
DDFAPPDADDAVVSLLVVLLCCCPVLVDLDDLPDQQQPDADPVPRHRSDDPRRSVRVNVRSVRNVVRCVVVVHDSRVSNVVSNCVSVVNDDD